Protein AF-A0AAW7VKZ2-F1 (afdb_monomer_lite)

Organism: Escherichia coli (NCBI:txid562)

Secondary structure (DSSP, 8-state):
---PPPHHHHHHHHHHHHHHHTT-SS--SS-HHHHHHHHHHHHHHHHHHHHHHHHHHHS--TTS-HHHHHHHHHHTT-PPPPP-

pLDDT: mean 79.32, std 10.04, range [54.34, 92.0]

Sequence (84 aa):
PYEIPTLGKLIADGEKDIAYELGLQKLPPVSVEQALNVSFSSQVRDLYDHQSWIKDQIIPSATSDDETIIKTATYEGVIRKQAT

Radius of gyration: 20.82 Å; chains: 1; bounding box: 54×22×49 Å

Foldseek 3Di:
DLDQDDLVVQLVVQQVVVCVVVVHPGDDPDDPSSVVSSVVSVVVSVVSVVVVLVVCLVDPDPSHDPVSVQVVCVVVVHHDDDDD

Structure (mmCIF, N/CA/C/O backbone):
data_AF-A0AAW7VKZ2-F1
#
_entry.id   AF-A0AAW7VKZ2-F1
#
loop_
_atom_site.group_PDB
_atom_site.i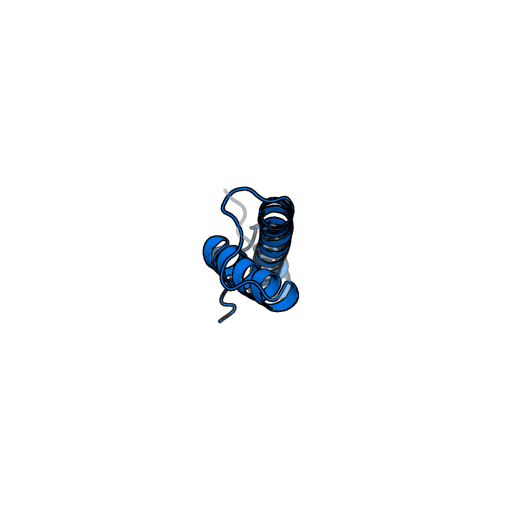d
_atom_site.type_symbol
_atom_site.label_atom_id
_atom_site.label_alt_id
_atom_site.label_comp_id
_atom_site.label_asym_id
_atom_site.label_entity_id
_atom_site.label_seq_id
_atom_site.pdbx_PDB_ins_code
_atom_site.Cartn_x
_atom_site.Cartn_y
_atom_site.Cartn_z
_atom_site.occupancy
_atom_site.B_iso_or_equiv
_atom_site.auth_seq_id
_atom_site.auth_comp_id
_atom_site.auth_asym_id
_atom_site.auth_atom_id
_atom_site.pdbx_PDB_model_num
ATOM 1 N N . PRO A 1 1 ? -4.239 -4.693 -16.993 1.00 56.09 1 PRO A N 1
ATOM 2 C CA . PRO A 1 1 ? -3.438 -3.693 -16.244 1.00 56.09 1 PRO A CA 1
ATOM 3 C C . PRO A 1 1 ? -3.290 -4.161 -14.797 1.00 56.09 1 PRO A C 1
ATOM 5 O O . PRO A 1 1 ? -4.272 -4.648 -14.248 1.00 56.09 1 PRO A O 1
ATOM 8 N N . TYR A 1 2 ? -2.090 -4.105 -14.217 1.00 62.06 2 TYR A N 1
ATOM 9 C CA . TYR A 1 2 ? -1.900 -4.432 -12.801 1.00 62.06 2 TYR A CA 1
ATOM 10 C C . TYR A 1 2 ? -2.417 -3.247 -11.974 1.00 62.06 2 TYR A C 1
ATOM 12 O O . TYR A 1 2 ? -1.710 -2.256 -11.808 1.00 62.06 2 TYR A O 1
ATOM 20 N N . GLU A 1 3 ? -3.692 -3.278 -11.581 1.00 73.56 3 GLU A N 1
ATOM 21 C CA . GLU A 1 3 ? -4.300 -2.211 -10.781 1.00 73.56 3 GLU A CA 1
ATOM 22 C C . GLU A 1 3 ? -3.967 -2.427 -9.310 1.00 73.56 3 GLU A C 1
ATOM 24 O O . GLU A 1 3 ? -4.566 -3.260 -8.632 1.00 73.56 3 GLU A O 1
ATOM 29 N N . ILE A 1 4 ? -2.987 -1.671 -8.823 1.00 79.31 4 ILE A N 1
ATOM 30 C CA . ILE A 1 4 ? -2.576 -1.730 -7.425 1.00 79.31 4 ILE A CA 1
ATOM 31 C C . ILE A 1 4 ? -3.584 -0.932 -6.589 1.00 79.31 4 ILE A C 1
ATOM 33 O O . ILE A 1 4 ? -3.695 0.288 -6.772 1.00 79.31 4 ILE A O 1
ATOM 37 N N . PRO A 1 5 ? -4.313 -1.570 -5.657 1.00 84.75 5 PRO A N 1
ATOM 38 C CA . PRO A 1 5 ? -5.254 -0.867 -4.800 1.00 84.75 5 PRO A CA 1
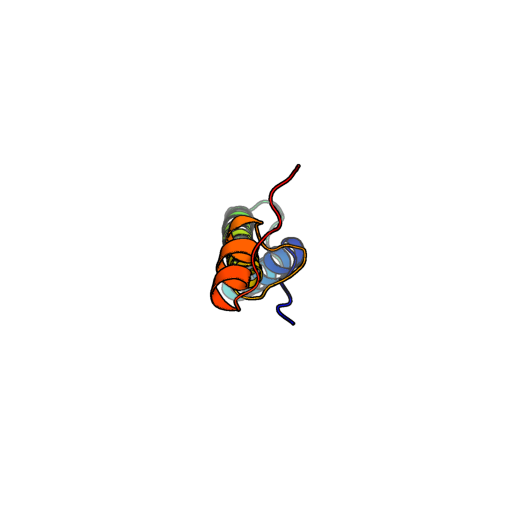ATOM 39 C C . PRO A 1 5 ? -4.529 0.159 -3.924 1.00 84.75 5 PRO A C 1
ATOM 41 O O . PRO A 1 5 ? -3.415 -0.061 -3.440 1.00 84.75 5 PRO A O 1
ATOM 44 N N . THR A 1 6 ? -5.157 1.316 -3.718 1.00 88.44 6 THR A N 1
ATOM 45 C CA . THR A 1 6 ? -4.624 2.348 -2.822 1.00 88.44 6 THR A CA 1
ATOM 46 C C . THR A 1 6 ? -4.631 1.855 -1.377 1.00 88.44 6 THR A C 1
ATOM 48 O O . THR A 1 6 ? -5.500 1.076 -0.984 1.00 88.44 6 THR A O 1
ATOM 51 N N . LEU A 1 7 ? -3.692 2.343 -0.560 1.00 87.69 7 LEU A N 1
ATOM 52 C CA . LEU A 1 7 ? -3.621 1.976 0.859 1.00 87.69 7 LEU A CA 1
ATOM 53 C C . LEU A 1 7 ? -4.948 2.244 1.589 1.00 87.69 7 LEU A C 1
ATOM 55 O O . LEU A 1 7 ? -5.409 1.410 2.358 1.00 87.69 7 LEU A O 1
ATOM 59 N N . GLY A 1 8 ? -5.607 3.370 1.295 1.00 87.88 8 GLY A N 1
ATOM 60 C CA . GLY A 1 8 ? -6.906 3.697 1.890 1.00 87.88 8 GLY A CA 1
ATOM 61 C C . GLY A 1 8 ? -8.008 2.697 1.533 1.00 87.88 8 GLY A C 1
ATOM 62 O O . GLY A 1 8 ? -8.861 2.413 2.368 1.00 87.88 8 GLY A O 1
ATOM 63 N N . LYS A 1 9 ? -7.970 2.121 0.325 1.00 89.81 9 LYS A N 1
ATOM 64 C CA . LYS A 1 9 ? -8.913 1.073 -0.079 1.00 89.81 9 LYS A CA 1
ATOM 65 C C . LYS A 1 9 ? -8.638 -0.236 0.663 1.00 89.81 9 LYS A C 1
ATOM 67 O O . LYS A 1 9 ? -9.576 -0.825 1.179 1.00 89.81 9 LYS A O 1
ATOM 72 N N . LEU A 1 10 ? -7.367 -0.633 0.778 1.00 89.12 10 LEU A N 1
ATOM 73 C CA . LEU A 1 10 ? -6.963 -1.823 1.537 1.00 89.12 10 LEU A CA 1
ATOM 74 C C . LEU A 1 10 ? -7.400 -1.734 3.005 1.00 89.12 10 LEU A C 1
ATOM 76 O O . LEU A 1 10 ? -8.004 -2.670 3.518 1.00 89.12 10 LEU A O 1
ATOM 80 N N . ILE A 1 11 ? -7.180 -0.581 3.646 1.00 89.81 11 ILE A N 1
ATOM 81 C CA . ILE A 1 11 ? -7.610 -0.352 5.030 1.00 89.81 11 ILE A CA 1
ATOM 82 C C . ILE A 1 11 ? -9.136 -0.418 5.135 1.00 89.81 11 ILE A C 1
ATOM 84 O O . ILE A 1 11 ? -9.649 -1.117 6.002 1.00 89.81 11 ILE A O 1
ATOM 88 N N . ALA A 1 12 ? -9.866 0.269 4.252 1.00 89.44 12 ALA A N 1
ATOM 89 C CA . ALA A 1 12 ? -11.326 0.315 4.303 1.00 89.44 12 ALA A CA 1
ATOM 90 C C . ALA A 1 12 ? -11.983 -1.051 4.060 1.00 89.44 12 ALA A C 1
ATOM 92 O O . ALA A 1 12 ? -13.038 -1.330 4.627 1.00 89.44 12 ALA A O 1
ATOM 93 N N . ASP A 1 13 ? -11.392 -1.887 3.208 1.00 90.06 13 ASP A N 1
ATOM 94 C CA . ASP A 1 13 ? -11.884 -3.241 2.970 1.00 90.06 13 ASP A CA 1
ATOM 95 C C . ASP A 1 13 ? -11.532 -4.154 4.158 1.00 90.06 13 ASP A C 1
ATOM 97 O O . ASP A 1 13 ? -12.425 -4.803 4.699 1.00 90.06 13 ASP A O 1
ATOM 101 N N . GLY A 1 14 ? -10.307 -4.070 4.691 1.00 87.81 14 GLY A N 1
ATOM 102 C CA . GLY A 1 14 ? -9.922 -4.800 5.904 1.00 87.81 14 GLY A CA 1
ATOM 103 C C . GLY A 1 14 ? -10.740 -4.418 7.147 1.00 87.81 14 GLY A C 1
ATOM 104 O O . GLY A 1 14 ? -11.082 -5.279 7.952 1.00 87.81 14 GLY A O 1
ATOM 105 N N . GLU A 1 15 ? -11.136 -3.149 7.300 1.00 89.31 15 GLU A N 1
ATOM 106 C CA . GLU A 1 15 ? -12.009 -2.715 8.402 1.00 89.31 15 GLU A CA 1
ATOM 107 C C . GLU A 1 15 ? -13.398 -3.363 8.328 1.00 89.31 15 GLU A C 1
ATOM 109 O O . GLU A 1 15 ? -13.968 -3.702 9.368 1.00 89.31 15 GLU A O 1
ATOM 114 N N . LYS A 1 16 ? -13.948 -3.545 7.120 1.00 88.19 16 LYS A N 1
ATOM 115 C CA . LYS A 1 16 ? -15.244 -4.214 6.925 1.00 88.19 16 LYS A CA 1
ATOM 116 C C . LYS A 1 16 ? -15.145 -5.700 7.223 1.00 88.19 16 LYS A C 1
ATOM 118 O O . LYS A 1 16 ? -16.032 -6.225 7.889 1.00 88.19 16 LYS A O 1
ATOM 123 N N . ASP A 1 17 ? -14.079 -6.345 6.759 1.00 88.56 17 ASP A N 1
ATOM 124 C CA . ASP A 1 17 ? -13.865 -7.777 6.964 1.00 88.56 17 ASP A CA 1
ATOM 125 C C . ASP A 1 17 ? -13.713 -8.086 8.457 1.00 88.56 17 ASP A C 1
ATOM 127 O O . ASP A 1 17 ? -14.397 -8.954 8.993 1.00 88.56 17 ASP A O 1
ATOM 131 N N . ILE A 1 18 ? -12.906 -7.300 9.173 1.00 87.00 18 ILE A N 1
ATOM 132 C CA . ILE A 1 18 ? -12.748 -7.444 10.623 1.00 87.00 18 ILE A CA 1
ATOM 133 C C . ILE A 1 18 ? -14.073 -7.164 11.347 1.00 87.00 18 ILE A C 1
ATOM 135 O O . ILE A 1 18 ? -14.455 -7.910 12.245 1.00 87.00 18 ILE A O 1
ATOM 139 N N . ALA A 1 19 ? -14.807 -6.113 10.968 1.00 87.00 19 ALA A N 1
ATOM 140 C CA . ALA A 1 19 ? -16.105 -5.829 11.578 1.00 87.00 19 ALA A CA 1
ATOM 141 C C . ALA A 1 19 ? -17.097 -6.989 11.372 1.00 87.00 19 ALA A C 1
ATOM 143 O O . ALA A 1 19 ? -17.800 -7.361 12.312 1.00 87.00 19 ALA A O 1
ATOM 144 N N . TYR A 1 20 ? -17.100 -7.597 10.183 1.00 89.75 20 TYR A N 1
ATOM 145 C CA . TYR A 1 20 ? -17.911 -8.768 9.867 1.00 89.75 20 TYR A CA 1
ATOM 146 C C . TYR A 1 20 ? -17.543 -9.981 10.736 1.00 89.75 20 TYR A C 1
ATOM 148 O O . TYR A 1 20 ? -18.432 -10.572 11.348 1.00 89.75 20 TYR A O 1
ATOM 156 N N . GLU A 1 21 ? -16.253 -10.303 10.862 1.00 86.44 21 GLU A N 1
ATOM 157 C CA . GLU A 1 21 ? -15.767 -11.429 11.676 1.00 86.44 21 GLU A CA 1
ATOM 158 C C . GLU A 1 21 ? -16.075 -11.262 13.174 1.00 86.44 21 GLU A C 1
ATOM 160 O O . GLU A 1 21 ? -16.400 -12.230 13.861 1.00 86.44 21 GLU A O 1
ATOM 165 N N . LEU A 1 22 ? -16.041 -10.030 13.693 1.00 86.12 22 LEU A N 1
ATOM 166 C CA . LEU A 1 22 ? -16.427 -9.741 15.080 1.00 86.12 22 LEU A CA 1
ATOM 167 C C . LEU A 1 22 ? -17.948 -9.596 15.282 1.00 86.12 22 LEU A C 1
ATOM 169 O O . LEU A 1 22 ? -18.394 -9.369 16.409 1.00 86.12 22 LEU A O 1
ATOM 173 N N . GLY A 1 23 ? -18.759 -9.704 14.224 1.00 86.75 23 GLY A N 1
ATOM 174 C CA . GLY A 1 23 ? -20.210 -9.498 14.292 1.00 86.75 23 GLY A CA 1
ATOM 175 C C . GLY A 1 23 ? -20.609 -8.060 14.649 1.00 86.75 23 GLY A C 1
ATOM 176 O O . GLY A 1 23 ? -21.694 -7.825 15.185 1.00 86.75 23 GLY A O 1
ATOM 177 N N . LEU A 1 24 ? -19.732 -7.091 14.383 1.00 81.06 24 LEU A N 1
ATOM 178 C CA . LEU A 1 24 ? -19.931 -5.673 14.659 1.00 81.06 24 LEU A CA 1
ATOM 179 C C . LEU A 1 24 ? -20.371 -4.941 13.389 1.00 81.06 24 LEU A C 1
ATOM 181 O O . LEU A 1 24 ? -19.880 -5.185 12.294 1.00 81.06 24 LEU A O 1
ATOM 185 N N . GLN A 1 25 ? -21.271 -3.968 13.533 1.00 76.88 25 GLN A N 1
ATOM 186 C CA . GLN A 1 25 ? -21.708 -3.154 12.392 1.00 76.88 25 GLN A CA 1
ATOM 187 C C . GLN A 1 25 ? -20.634 -2.146 11.947 1.00 76.88 25 GLN A C 1
ATOM 189 O O . GLN A 1 25 ? -20.599 -1.738 10.787 1.00 76.88 25 GLN A O 1
ATOM 194 N N . LYS A 1 26 ? -19.770 -1.720 12.876 1.00 77.19 26 LYS A N 1
ATOM 195 C CA . LYS A 1 26 ? -18.645 -0.823 12.610 1.00 77.19 26 LYS A CA 1
ATOM 196 C C . LYS A 1 26 ? -17.553 -1.021 13.655 1.00 77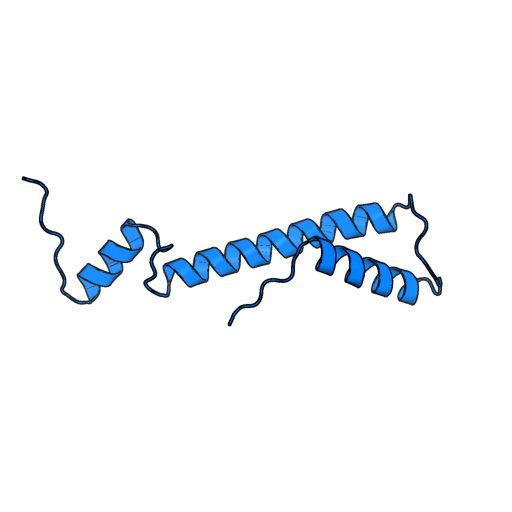.19 26 LYS A C 1
ATOM 198 O O . LYS A 1 26 ? -17.852 -1.145 14.842 1.00 77.19 26 LYS A O 1
ATOM 203 N N . LEU A 1 27 ? -16.300 -0.992 13.209 1.00 74.31 27 LEU A N 1
ATOM 204 C CA . LEU A 1 27 ? -15.148 -1.035 14.098 1.00 74.31 27 LEU A CA 1
ATOM 205 C C . LEU A 1 27 ? -15.058 0.248 14.957 1.00 74.31 27 LEU A C 1
ATOM 207 O O . LEU A 1 27 ? -15.307 1.345 14.439 1.00 74.31 27 LEU A O 1
ATOM 211 N N . PRO A 1 28 ? -14.694 0.158 16.251 1.00 77.94 28 PRO A N 1
ATOM 212 C CA . PRO A 1 28 ? -14.435 1.339 17.067 1.00 77.94 28 PRO A CA 1
ATOM 213 C C . PRO A 1 28 ? -13.264 2.165 16.503 1.00 77.94 28 PRO A C 1
ATOM 215 O O . PRO A 1 28 ? -12.276 1.580 16.056 1.00 77.94 28 PRO A O 1
ATOM 218 N N . PRO A 1 29 ? -13.328 3.511 16.574 1.00 72.00 29 PRO A N 1
ATOM 219 C CA . PRO A 1 29 ? -12.346 4.412 15.955 1.00 72.00 29 PRO A CA 1
ATOM 220 C C . PRO A 1 29 ? -10.956 4.404 16.609 1.00 72.00 29 PRO A C 1
ATOM 222 O O . PRO A 1 29 ? -10.043 5.037 16.094 1.00 72.00 29 PRO A O 1
ATOM 225 N N . VAL A 1 30 ? -10.803 3.755 17.765 1.00 73.50 30 VAL A N 1
ATOM 226 C CA . VAL A 1 30 ? -9.507 3.476 18.387 1.00 73.50 30 VAL A CA 1
ATOM 227 C C . VAL A 1 30 ? -9.597 2.063 18.948 1.00 73.50 30 VAL A C 1
ATOM 229 O O . VAL A 1 30 ? -10.253 1.832 19.962 1.00 73.50 30 VAL A O 1
ATOM 232 N N . SER A 1 31 ? -8.997 1.108 18.246 1.00 80.44 31 SER A N 1
ATOM 233 C CA . SER A 1 31 ? -9.012 -0.311 18.602 1.00 80.44 31 SER A CA 1
ATOM 234 C C . SER A 1 31 ? -7.701 -0.977 18.181 1.00 80.44 31 SER A C 1
ATOM 236 O O . SER A 1 31 ? -6.990 -0.479 17.301 1.00 80.44 31 SER A O 1
ATOM 238 N N . VAL A 1 32 ? -7.350 -2.085 18.837 1.00 85.00 32 VAL A N 1
ATOM 239 C CA . VAL A 1 32 ? -6.125 -2.835 18.513 1.00 85.00 32 VAL A CA 1
ATOM 240 C C . VAL A 1 32 ? -6.243 -3.423 17.109 1.00 85.00 32 VAL A C 1
ATOM 242 O O . VAL A 1 32 ? -5.285 -3.427 16.346 1.00 85.00 32 VAL A O 1
ATOM 245 N N . GLU A 1 33 ? -7.448 -3.835 16.747 1.00 84.69 33 GLU A N 1
ATOM 246 C CA . GLU A 1 33 ? -7.840 -4.395 15.467 1.00 84.69 33 GLU A CA 1
ATOM 247 C C . GLU A 1 33 ? -7.640 -3.390 14.330 1.00 84.69 33 GLU A C 1
ATOM 249 O O . G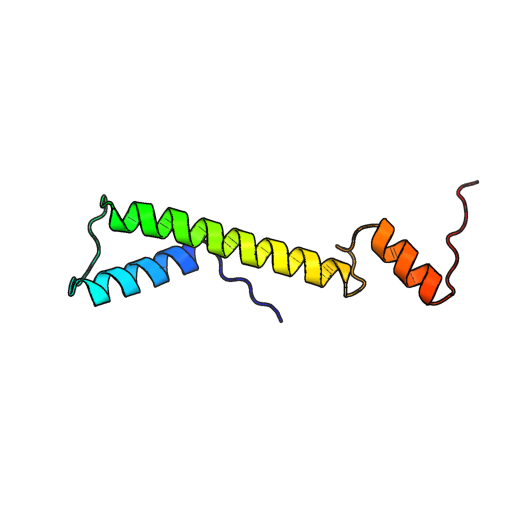LU A 1 33 ? -7.089 -3.744 13.289 1.00 84.69 33 GLU A O 1
ATOM 254 N N . GLN A 1 34 ? -7.995 -2.117 14.539 1.00 84.50 34 GLN A N 1
ATOM 255 C CA . GLN A 1 34 ? -7.729 -1.071 13.552 1.00 84.50 34 GLN A CA 1
ATOM 256 C C . GLN A 1 34 ? -6.229 -0.831 13.375 1.00 84.50 34 GLN A C 1
ATOM 258 O O . GLN A 1 34 ? -5.745 -0.745 12.247 1.00 84.50 34 GLN A O 1
ATOM 263 N N . ALA A 1 35 ? -5.479 -0.750 14.478 1.00 86.75 35 ALA A N 1
ATOM 264 C CA . ALA A 1 35 ? -4.030 -0.573 14.419 1.00 86.75 35 ALA A CA 1
ATOM 265 C C . ALA A 1 35 ? -3.353 -1.743 13.684 1.00 86.75 35 ALA A C 1
ATOM 267 O O . ALA A 1 35 ? -2.447 -1.540 12.871 1.00 86.75 35 ALA A O 1
ATOM 268 N N . LEU A 1 36 ? -3.837 -2.963 13.921 1.00 88.62 36 LEU A N 1
ATOM 269 C CA . LEU A 1 36 ? -3.351 -4.170 13.266 1.00 88.62 36 LEU A CA 1
ATOM 270 C C . LEU A 1 36 ? -3.706 -4.182 11.774 1.00 88.62 36 LEU A C 1
ATOM 272 O O . LEU A 1 36 ? -2.844 -4.483 10.952 1.00 88.62 36 LEU A O 1
ATOM 276 N N . ASN A 1 37 ? -4.922 -3.764 11.411 1.00 90.44 37 ASN A N 1
ATOM 277 C CA . ASN A 1 37 ? -5.347 -3.641 10.018 1.00 90.44 37 ASN A CA 1
ATOM 278 C C . ASN A 1 37 ? -4.508 -2.624 9.236 1.00 90.44 37 ASN A C 1
ATOM 280 O O . ASN A 1 37 ? -4.089 -2.899 8.114 1.00 90.44 37 ASN A O 1
ATOM 284 N N . VAL A 1 38 ? -4.215 -1.464 9.831 1.00 89.81 38 VAL A N 1
ATOM 285 C CA . VAL A 1 38 ? -3.360 -0.443 9.206 1.00 89.81 38 VAL A CA 1
ATOM 286 C C . VAL A 1 38 ? -1.945 -0.983 8.980 1.00 89.81 38 VAL A C 1
ATOM 288 O O . VAL A 1 38 ? -1.394 -0.808 7.894 1.00 89.81 38 VAL A O 1
ATOM 291 N N . SER A 1 39 ? -1.380 -1.679 9.972 1.00 91.31 39 SER A N 1
ATOM 292 C CA . SER A 1 39 ? -0.049 -2.298 9.878 1.00 91.31 39 SER A CA 1
ATOM 293 C C . SER A 1 39 ? 0.016 -3.429 8.846 1.00 91.31 39 SER A C 1
ATOM 295 O O . SER A 1 39 ? 1.002 -3.573 8.126 1.00 91.31 39 SER A O 1
ATOM 297 N N . PHE A 1 40 ? -1.029 -4.249 8.743 1.00 91.50 40 PHE A N 1
ATOM 298 C CA . PHE A 1 40 ? -1.075 -5.323 7.754 1.00 91.50 40 PHE A CA 1
ATOM 299 C C . PHE A 1 40 ? -1.302 -4.772 6.341 1.00 91.50 40 PHE A C 1
ATOM 301 O O . PHE A 1 40 ? -0.604 -5.145 5.400 1.00 91.50 40 PHE A O 1
ATOM 308 N N . SER A 1 41 ? -2.220 -3.815 6.197 1.00 91.31 41 SER A N 1
ATOM 309 C CA . SER A 1 41 ? -2.512 -3.155 4.923 1.00 91.31 41 SER A CA 1
ATOM 310 C C . SER A 1 41 ? -1.296 -2.424 4.349 1.00 91.31 41 SER A C 1
ATOM 312 O O . SER A 1 41 ? -1.110 -2.422 3.132 1.00 91.31 41 SER A O 1
ATOM 314 N N . SER A 1 42 ? -0.442 -1.831 5.192 1.00 90.94 42 SER A N 1
ATOM 315 C CA . SER A 1 42 ? 0.801 -1.197 4.736 1.00 90.94 42 SER A CA 1
ATOM 316 C C . SER A 1 42 ? 1.826 -2.212 4.222 1.00 90.94 42 SER A C 1
ATOM 318 O O . SER A 1 42 ? 2.448 -1.965 3.193 1.00 90.94 42 SER A O 1
ATOM 320 N N . GLN A 1 43 ? 1.950 -3.379 4.859 1.00 92.00 43 GLN A N 1
ATOM 321 C CA . GLN A 1 43 ? 2.821 -4.463 4.381 1.00 92.00 43 GLN A CA 1
ATOM 322 C C . GLN A 1 43 ? 2.323 -5.063 3.061 1.00 92.00 43 GLN A C 1
ATOM 324 O O . GLN A 1 43 ? 3.105 -5.319 2.148 1.00 92.00 43 GLN A O 1
ATOM 329 N N . VAL A 1 44 ? 1.008 -5.248 2.921 1.00 90.50 44 VAL A N 1
ATOM 330 C CA . VAL A 1 44 ? 0.401 -5.693 1.658 1.00 90.50 44 VAL A CA 1
ATOM 331 C C . VAL A 1 44 ? 0.648 -4.670 0.549 1.00 90.50 44 VAL A C 1
ATOM 333 O O . VAL A 1 44 ? 0.922 -5.043 -0.591 1.00 90.50 44 VAL A O 1
ATOM 336 N N . ARG A 1 45 ? 0.592 -3.375 0.875 1.00 89.06 45 ARG A N 1
ATOM 337 C CA . ARG A 1 45 ? 0.911 -2.311 -0.076 1.00 89.06 45 ARG A CA 1
ATOM 338 C C . ARG A 1 45 ? 2.367 -2.376 -0.544 1.00 89.06 45 ARG A C 1
ATOM 340 O O . ARG A 1 45 ? 2.596 -2.304 -1.747 1.00 89.06 45 ARG A O 1
ATOM 347 N N . ASP A 1 46 ? 3.305 -2.575 0.377 1.00 90.62 46 ASP A N 1
ATOM 348 C CA . ASP A 1 46 ? 4.731 -2.725 0.067 1.00 90.62 46 ASP A CA 1
ATOM 349 C C . ASP A 1 46 ? 4.994 -3.911 -0.880 1.00 90.62 46 ASP A C 1
ATOM 351 O O . ASP A 1 46 ? 5.706 -3.781 -1.874 1.00 90.62 46 ASP A O 1
ATOM 355 N N . LEU A 1 47 ? 4.315 -5.043 -0.661 1.00 91.06 47 LEU A N 1
ATOM 356 C CA . LEU A 1 47 ? 4.374 -6.196 -1.567 1.00 91.06 47 LEU A CA 1
ATOM 357 C C . LEU A 1 47 ? 3.904 -5.858 -2.987 1.00 91.06 47 LEU A C 1
ATOM 359 O O . LEU A 1 47 ? 4.552 -6.261 -3.957 1.00 91.06 47 LEU A O 1
ATOM 363 N N . TYR A 1 48 ? 2.798 -5.122 -3.124 1.00 89.69 48 TYR A N 1
ATOM 364 C CA . TYR A 1 48 ? 2.316 -4.689 -4.434 1.00 89.69 48 TYR A CA 1
ATOM 365 C C . TYR A 1 48 ? 3.291 -3.731 -5.122 1.00 89.69 48 TYR A C 1
ATOM 367 O O . TYR A 1 48 ? 3.515 -3.855 -6.328 1.00 89.69 48 TYR A O 1
ATOM 375 N N . ASP A 1 49 ? 3.874 -2.797 -4.370 1.00 87.25 49 ASP A N 1
ATOM 376 C CA . ASP A 1 49 ? 4.848 -1.844 -4.898 1.00 87.25 49 ASP A CA 1
ATOM 377 C C . ASP A 1 49 ? 6.127 -2.582 -5.354 1.00 87.25 49 ASP A C 1
ATOM 379 O O . ASP A 1 49 ? 6.604 -2.362 -6.470 1.00 87.25 49 ASP A O 1
ATOM 383 N N . HIS A 1 50 ? 6.611 -3.562 -4.582 1.00 87.75 50 HIS A N 1
ATOM 384 C CA . HIS A 1 50 ? 7.733 -4.425 -4.970 1.00 87.75 50 HIS A CA 1
ATOM 385 C C . HIS A 1 50 ? 7.435 -5.254 -6.233 1.00 87.75 50 HIS A C 1
ATOM 387 O O . HIS A 1 50 ? 8.264 -5.342 -7.139 1.00 87.75 50 HIS A O 1
ATOM 393 N N . GLN A 1 51 ? 6.236 -5.832 -6.346 1.00 86.12 51 GLN A N 1
ATOM 394 C CA . GLN A 1 51 ? 5.817 -6.552 -7.556 1.00 86.12 51 GLN A CA 1
ATOM 395 C C . GLN A 1 51 ? 5.734 -5.630 -8.777 1.00 86.12 51 GLN A C 1
ATOM 397 O O . GLN A 1 51 ? 6.102 -6.039 -9.881 1.00 86.12 51 GLN A O 1
ATOM 402 N N . SER A 1 52 ? 5.284 -4.386 -8.587 1.00 84.19 52 SER A N 1
ATOM 403 C CA . SER A 1 52 ? 5.282 -3.376 -9.645 1.00 84.19 52 SER A CA 1
ATOM 404 C C . SER A 1 52 ? 6.695 -3.049 -10.106 1.00 84.19 52 SER A C 1
ATOM 406 O O . SER A 1 52 ? 6.936 -2.983 -11.308 1.00 84.19 52 SER A O 1
ATOM 408 N N . TRP A 1 53 ? 7.634 -2.902 -9.168 1.00 84.19 53 TRP A N 1
ATOM 409 C CA . TRP A 1 53 ? 9.037 -2.688 -9.501 1.00 84.19 53 TRP A CA 1
ATOM 410 C C . TRP A 1 53 ? 9.598 -3.862 -10.314 1.00 84.19 53 TRP A C 1
ATOM 412 O O . TRP A 1 53 ? 10.157 -3.638 -11.382 1.00 84.19 53 TRP A O 1
ATOM 422 N N . ILE A 1 54 ? 9.363 -5.116 -9.900 1.00 81.50 54 ILE A N 1
ATOM 423 C CA . ILE A 1 54 ? 9.806 -6.301 -10.662 1.00 81.50 54 ILE A CA 1
ATOM 424 C C . ILE A 1 54 ? 9.225 -6.302 -12.080 1.00 81.50 54 ILE A C 1
ATOM 426 O O . ILE A 1 54 ? 9.946 -6.561 -13.045 1.00 81.50 54 ILE A O 1
ATOM 430 N N . LYS A 1 55 ? 7.924 -6.021 -12.223 1.00 81.19 55 LYS A N 1
ATOM 431 C CA . LYS A 1 55 ? 7.265 -5.937 -13.533 1.00 81.19 55 LYS A CA 1
ATOM 432 C C . LYS A 1 55 ? 7.988 -4.944 -14.440 1.00 81.19 55 LYS A C 1
ATOM 434 O O . LYS A 1 55 ? 8.216 -5.250 -15.610 1.00 81.19 55 LYS A O 1
ATOM 439 N N . ASP A 1 56 ? 8.321 -3.778 -13.902 1.00 76.38 56 ASP A N 1
ATOM 440 C CA . ASP A 1 56 ? 8.979 -2.712 -14.648 1.00 76.38 56 ASP A CA 1
ATOM 441 C C . ASP A 1 56 ? 10.433 -3.062 -14.992 1.00 76.38 56 ASP A C 1
ATOM 443 O O . ASP A 1 56 ? 10.944 -2.574 -15.991 1.00 76.38 56 ASP A O 1
ATOM 447 N N . GLN A 1 57 ? 11.093 -3.962 -14.259 1.00 72.38 57 GLN A N 1
ATOM 448 C CA . GLN A 1 57 ? 12.389 -4.513 -14.677 1.00 72.38 57 GLN A CA 1
ATOM 449 C C . GLN A 1 57 ? 12.251 -5.550 -15.805 1.00 72.38 57 GLN A C 1
ATOM 451 O O . GLN A 1 57 ? 13.071 -5.593 -16.713 1.00 72.38 57 GLN A O 1
ATOM 456 N N . ILE A 1 58 ? 11.226 -6.404 -15.779 1.00 71.06 58 ILE A N 1
ATOM 457 C CA . ILE A 1 58 ? 11.074 -7.475 -16.783 1.00 71.06 58 ILE A CA 1
ATOM 458 C C . ILE A 1 58 ? 10.613 -6.922 -18.133 1.00 71.06 58 ILE A C 1
ATOM 460 O O . ILE A 1 58 ? 11.061 -7.387 -19.179 1.00 71.06 58 ILE A O 1
ATOM 464 N N . ILE A 1 59 ? 9.680 -5.969 -18.116 1.00 69.31 59 ILE A N 1
ATOM 465 C CA . ILE A 1 59 ? 9.127 -5.366 -19.326 1.00 69.31 59 ILE A CA 1
ATOM 466 C C . ILE A 1 59 ? 9.861 -4.045 -19.566 1.00 69.31 59 ILE A C 1
ATOM 468 O O . ILE A 1 59 ? 9.667 -3.120 -18.774 1.00 69.31 59 ILE A O 1
ATOM 472 N N . PRO A 1 60 ? 10.641 -3.911 -20.656 1.00 64.00 60 PRO A N 1
ATOM 473 C CA . PRO A 1 60 ? 11.322 -2.665 -20.980 1.00 64.00 60 PRO A CA 1
ATOM 474 C C . PRO A 1 60 ? 10.316 -1.518 -21.071 1.00 64.00 60 PRO A C 1
ATOM 476 O O . PRO A 1 60 ? 9.431 -1.498 -21.928 1.00 64.00 60 PRO A O 1
ATOM 479 N N . SER A 1 61 ? 10.428 -0.572 -20.151 1.00 67.00 61 SER A N 1
ATOM 480 C CA . SER A 1 61 ? 9.547 0.580 -20.030 1.00 67.00 61 SER A CA 1
ATOM 481 C C . SER A 1 61 ? 10.346 1.792 -19.556 1.00 67.00 61 SER A C 1
ATOM 483 O O . SER A 1 61 ? 11.499 1.676 -19.149 1.00 67.00 61 SER A O 1
ATOM 485 N N . ALA A 1 62 ? 9.753 2.984 -19.619 1.00 65.50 62 ALA A N 1
ATOM 486 C CA . ALA A 1 62 ? 10.432 4.216 -19.210 1.00 65.50 62 ALA A CA 1
ATOM 487 C C . ALA A 1 62 ? 10.774 4.269 -17.704 1.00 65.50 62 ALA A C 1
ATOM 489 O O . ALA A 1 62 ? 11.513 5.157 -17.290 1.00 65.50 62 ALA A O 1
ATOM 490 N N . THR A 1 63 ? 10.224 3.357 -16.895 1.00 63.31 63 THR A N 1
ATOM 491 C CA . THR A 1 63 ? 10.494 3.222 -15.455 1.00 63.31 63 THR A CA 1
ATOM 492 C C . THR A 1 63 ? 11.474 2.091 -15.130 1.00 63.31 63 THR A C 1
ATOM 494 O O . THR A 1 63 ? 11.791 1.897 -13.960 1.00 63.31 63 THR A O 1
ATOM 497 N N . SER A 1 64 ? 11.954 1.347 -16.134 1.00 61.59 64 SER A N 1
ATOM 498 C CA . SER A 1 64 ? 12.975 0.312 -15.953 1.00 61.59 64 SER A CA 1
ATOM 499 C C . SER A 1 64 ? 14.317 0.934 -15.559 1.00 61.59 64 SER A C 1
ATOM 501 O O . SER A 1 64 ? 14.681 1.991 -16.073 1.00 61.59 64 SER A O 1
ATOM 503 N N . ASP A 1 65 ? 15.089 0.255 -14.707 1.00 68.50 65 ASP A N 1
ATOM 504 C CA . ASP A 1 65 ? 16.442 0.716 -14.385 1.00 68.50 65 ASP A CA 1
ATOM 505 C C . ASP A 1 65 ? 17.364 0.643 -15.611 1.00 68.50 65 ASP A C 1
ATOM 507 O O . ASP A 1 65 ? 17.319 -0.308 -16.402 1.00 68.50 65 ASP A O 1
ATOM 511 N N . ASP A 1 66 ? 18.265 1.623 -15.725 1.00 66.50 66 ASP A N 1
ATOM 512 C CA . ASP A 1 66 ? 19.237 1.742 -16.819 1.00 66.50 66 ASP A CA 1
ATOM 513 C C . ASP A 1 66 ? 20.035 0.447 -17.039 1.00 66.50 66 ASP A C 1
ATOM 515 O O . ASP A 1 66 ? 20.306 0.062 -18.177 1.00 66.50 66 ASP A O 1
ATOM 519 N N . GLU A 1 67 ? 20.404 -0.259 -15.966 1.00 67.44 67 GLU A N 1
ATOM 520 C CA . GLU A 1 67 ? 21.163 -1.511 -16.063 1.00 67.44 67 GLU A CA 1
ATOM 521 C C . GLU A 1 67 ? 20.351 -2.629 -16.736 1.00 67.44 67 GLU A C 1
ATOM 523 O O . GLU A 1 67 ? 20.883 -3.398 -17.544 1.00 67.44 67 GLU A O 1
ATOM 528 N N . THR A 1 68 ? 19.051 -2.696 -16.454 1.00 64.75 68 THR A N 1
ATOM 529 C CA . THR A 1 68 ? 18.138 -3.680 -17.039 1.00 64.75 68 THR A CA 1
ATOM 530 C C . THR A 1 68 ? 17.833 -3.358 -18.499 1.00 64.75 68 THR A C 1
ATOM 532 O O . THR A 1 68 ? 17.817 -4.261 -19.341 1.00 64.75 68 THR A O 1
ATOM 535 N N . IL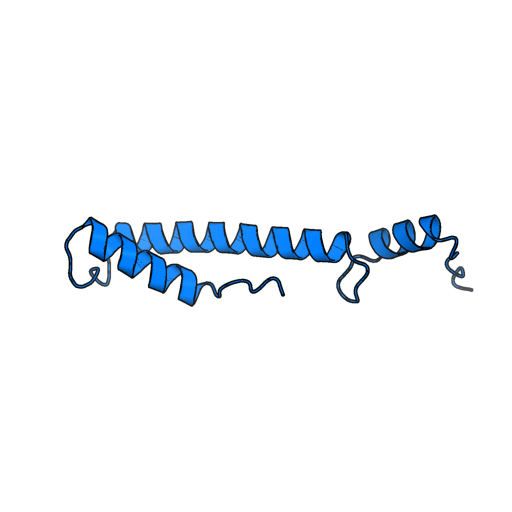E A 1 69 ? 17.704 -2.070 -18.833 1.00 64.56 69 ILE A N 1
ATOM 536 C CA . ILE A 1 69 ? 17.600 -1.599 -20.220 1.00 64.56 69 ILE A CA 1
ATOM 537 C C . ILE A 1 69 ? 18.859 -1.988 -21.002 1.00 64.56 69 ILE A C 1
ATOM 539 O O . ILE A 1 69 ? 18.757 -2.533 -22.098 1.00 64.56 69 ILE A O 1
ATOM 543 N N . ILE A 1 70 ? 20.052 -1.780 -20.436 1.00 68.62 70 ILE A N 1
ATOM 544 C CA . ILE A 1 70 ? 21.323 -2.132 -21.085 1.00 68.62 70 ILE A CA 1
ATOM 545 C C . ILE A 1 70 ? 21.447 -3.646 -21.283 1.00 68.62 70 ILE A C 1
ATOM 547 O O . ILE A 1 70 ? 21.845 -4.081 -22.364 1.00 68.62 70 ILE A O 1
ATOM 551 N N . LYS A 1 71 ? 21.102 -4.461 -20.278 1.00 70.31 71 LYS A N 1
ATOM 552 C CA . LYS A 1 71 ? 21.125 -5.931 -20.385 1.00 70.31 71 LYS A CA 1
ATOM 553 C C . LYS A 1 71 ? 20.169 -6.435 -21.464 1.00 70.31 71 LYS A C 1
ATOM 555 O O . LYS A 1 71 ? 20.569 -7.264 -22.279 1.00 70.31 71 LYS A O 1
ATOM 560 N N . THR A 1 72 ? 18.952 -5.897 -21.505 1.00 71.69 72 THR A N 1
ATOM 561 C CA . THR A 1 72 ? 17.949 -6.273 -22.510 1.00 71.69 72 THR A CA 1
ATOM 562 C C . THR A 1 72 ? 18.375 -5.831 -23.907 1.00 71.69 72 THR A C 1
ATOM 564 O O . THR A 1 72 ? 18.420 -6.651 -24.816 1.00 71.69 72 THR A O 1
ATOM 567 N N . ALA A 1 73 ? 18.814 -4.580 -24.067 1.0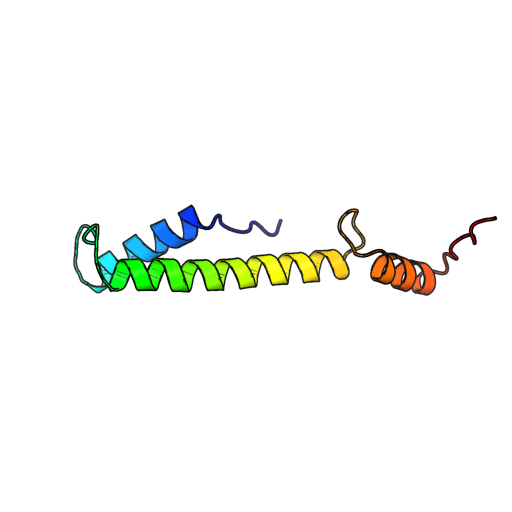0 69.19 73 ALA A N 1
ATOM 568 C CA . ALA A 1 73 ? 19.335 -4.065 -25.331 1.00 69.19 73 ALA A CA 1
ATOM 569 C C . ALA A 1 73 ? 20.537 -4.882 -25.832 1.00 69.19 73 ALA A C 1
ATOM 571 O O . ALA A 1 73 ? 20.613 -5.206 -27.012 1.00 69.19 73 ALA A O 1
ATOM 572 N N . THR A 1 74 ? 21.445 -5.286 -24.938 1.00 73.81 74 THR A N 1
ATOM 573 C CA . THR A 1 74 ? 22.598 -6.130 -25.292 1.00 73.81 74 THR A CA 1
ATOM 574 C C . THR A 1 74 ? 22.160 -7.525 -25.742 1.00 73.81 74 THR A C 1
ATOM 576 O O . THR A 1 74 ? 22.706 -8.040 -26.716 1.00 73.81 74 THR A O 1
ATOM 579 N N . TYR A 1 75 ? 21.166 -8.127 -25.076 1.00 73.19 75 TYR A N 1
ATOM 580 C CA . TYR A 1 75 ? 20.568 -9.399 -25.497 1.00 73.19 75 TYR A CA 1
ATOM 581 C C . TYR A 1 75 ? 19.898 -9.291 -26.877 1.00 73.19 75 TYR A C 1
ATOM 583 O O . TYR A 1 75 ? 20.036 -10.188 -27.703 1.00 73.19 75 TYR A O 1
ATOM 591 N N . GLU A 1 76 ? 19.245 -8.163 -27.159 1.00 77.00 76 GLU A N 1
ATOM 592 C CA . GLU A 1 76 ? 18.625 -7.853 -28.454 1.00 77.00 76 GLU A CA 1
ATOM 593 C C . GLU A 1 76 ? 19.633 -7.393 -29.530 1.00 77.00 76 GLU A C 1
ATOM 595 O O . GLU A 1 76 ? 19.255 -7.164 -30.679 1.00 77.00 76 GLU A O 1
ATOM 600 N N . GLY A 1 77 ? 20.925 -7.279 -29.197 1.00 76.38 77 GLY A N 1
ATOM 601 C CA . GLY A 1 77 ? 21.995 -6.900 -30.129 1.00 76.38 77 GLY A CA 1
ATOM 602 C C . GLY A 1 77 ? 22.163 -5.390 -30.352 1.00 76.38 77 GLY A C 1
ATOM 603 O O . GLY A 1 77 ? 22.901 -4.975 -31.247 1.00 76.38 77 GLY A O 1
ATOM 604 N N . VAL A 1 78 ? 21.515 -4.553 -29.542 1.00 73.00 78 VAL A N 1
ATOM 605 C CA . VAL A 1 78 ? 21.619 -3.090 -29.572 1.00 73.00 78 VAL A CA 1
ATOM 606 C C . VAL A 1 78 ? 22.736 -2.626 -28.632 1.00 73.00 78 VAL A C 1
ATOM 608 O O . VAL A 1 78 ? 22.646 -2.739 -27.411 1.00 73.00 78 VAL A O 1
ATOM 611 N N . ILE A 1 79 ? 23.808 -2.069 -29.202 1.00 72.19 79 ILE A N 1
ATOM 612 C CA . ILE A 1 79 ? 24.992 -1.619 -28.452 1.00 72.19 79 ILE A CA 1
ATOM 613 C C . ILE A 1 79 ? 24.871 -0.127 -28.113 1.00 72.19 79 ILE A C 1
ATOM 615 O O . ILE A 1 79 ? 24.661 0.711 -28.994 1.00 72.19 79 ILE A O 1
ATOM 619 N N . ARG A 1 80 ? 25.058 0.227 -26.833 1.00 64.94 80 ARG A N 1
ATOM 620 C CA . ARG A 1 80 ? 25.070 1.625 -26.370 1.00 64.94 80 ARG A CA 1
ATOM 621 C C . ARG A 1 80 ? 26.273 2.371 -26.953 1.00 64.94 80 ARG A C 1
ATOM 623 O O . ARG A 1 80 ? 27.418 1.953 -26.786 1.00 64.94 80 ARG A O 1
ATOM 630 N N . LYS A 1 81 ? 26.023 3.523 -27.577 1.00 74.56 81 LYS A N 1
ATOM 631 C CA . LYS A 1 81 ? 27.084 4.432 -28.028 1.00 74.56 81 LYS A CA 1
ATOM 632 C C . LYS A 1 81 ? 27.808 5.000 -26.799 1.00 74.56 81 LYS A C 1
ATOM 634 O O . LYS A 1 81 ? 27.158 5.585 -25.932 1.00 74.56 81 LYS A O 1
ATOM 639 N N . GLN A 1 82 ? 29.125 4.803 -26.697 1.00 66.62 82 GLN A N 1
ATOM 640 C CA . GLN A 1 82 ? 29.919 5.422 -25.631 1.00 66.62 82 GLN A CA 1
ATOM 641 C C . GLN A 1 82 ? 29.855 6.947 -25.764 1.00 66.62 82 GLN A C 1
ATOM 643 O O . GLN A 1 82 ? 29.903 7.478 -26.878 1.00 66.62 82 GLN A O 1
ATOM 648 N N . ALA A 1 83 ? 29.706 7.637 -24.631 1.00 66.50 83 ALA A N 1
ATOM 649 C CA . ALA A 1 83 ? 29.767 9.091 -24.602 1.00 66.50 83 ALA A CA 1
ATOM 650 C C . ALA A 1 83 ? 31.163 9.526 -25.071 1.00 66.50 83 ALA A C 1
ATOM 652 O O . ALA A 1 83 ? 32.163 9.005 -24.579 1.00 66.50 83 ALA A O 1
ATOM 653 N N . THR A 1 84 ? 31.197 10.404 -26.074 1.00 54.34 84 THR A N 1
ATOM 654 C CA . THR A 1 84 ? 32.422 11.039 -26.581 1.00 54.34 84 THR A CA 1
ATOM 655 C C . THR A 1 84 ? 32.725 12.277 -25.757 1.00 54.34 84 THR A C 1
ATOM 657 O O . THR A 1 84 ? 31.745 12.972 -25.406 1.00 54.34 84 THR A O 1
#